Protein AF-A0A1Q7FEX6-F1 (afdb_monomer)

Secondary structure (DSSP, 8-state):
-HHHHHHHHHHHHHHHHHHSTTS-S---HHHHHHHHGGGGG-TT--EEEEET-TTTTTHHHHHHH-TTSEEEEE-S-HHHHHHHHHHHHHTT--SEEEE-TTS----

Sequence (107 aa):
MGISMTNSKLEEFAQLIRAWPGLMARTDRALIDDGLVLLDHLGSARSLVDVGSGAGLPGIPIKIERPDLDVTLIEADQSKAAFLVHACAALQLQHVCRCWWSCACPW

Foldseek 3Di:
DLVVVLVVLLVVLLVLLVPQPPQDPDSDSVQQVVQCVCLVVCPPAQEEEDAQCRLPPPPVNNCSVCVNHQYEYEHADPSSLVNVVVSCVVSVRPNYHRDYPPDPRPD

Solvent-accessible surface area (backbone atoms only — not comparable to full-atom values): 6339 Å² total; per-residue (Å²): 123,66,70,67,56,44,55,50,51,56,51,51,49,51,50,53,56,65,70,42,86,87,63,67,97,71,83,54,66,64,62,54,57,62,34,50,65,52,61,85,72,49,78,88,61,52,65,47,79,29,79,64,16,49,86,31,58,44,50,48,60,43,38,63,78,38,66,80,36,40,35,34,42,28,28,84,53,66,71,34,41,52,48,45,54,51,51,36,60,76,69,64,58,66,62,62,48,72,41,35,93,85,51,83,70,84,125

pLDDT: mean 86.19, std 13.26, range [41.38, 95.94]

Structure (mmCIF, N/CA/C/O backbone):
data_AF-A0A1Q7FEX6-F1
#
_entry.id   AF-A0A1Q7FEX6-F1
#
loop_
_atom_site.group_PDB
_atom_site.id
_atom_site.type_symbol
_atom_site.label_atom_id
_atom_site.label_alt_id
_atom_site.label_comp_id
_atom_site.label_asym_id
_atom_site.label_entity_id
_atom_site.label_seq_id
_atom_site.pdbx_PDB_ins_code
_atom_site.Cartn_x
_atom_site.Cartn_y
_atom_site.Cartn_z
_atom_site.occupancy
_atom_site.B_iso_or_equiv
_atom_site.auth_seq_id
_atom_site.auth_comp_id
_atom_site.auth_asym_id
_atom_site.auth_atom_id
_atom_site.pdbx_PDB_model_num
ATOM 1 N N . MET A 1 1 ? -18.186 12.915 1.103 1.00 48.94 1 MET A N 1
ATOM 2 C CA . MET A 1 1 ? -16.930 13.637 0.793 1.00 48.94 1 MET A CA 1
ATOM 3 C C . MET A 1 1 ? -15.691 12.725 0.767 1.00 48.94 1 MET A C 1
ATOM 5 O O . MET A 1 1 ? -14.754 13.069 0.067 1.00 48.94 1 MET 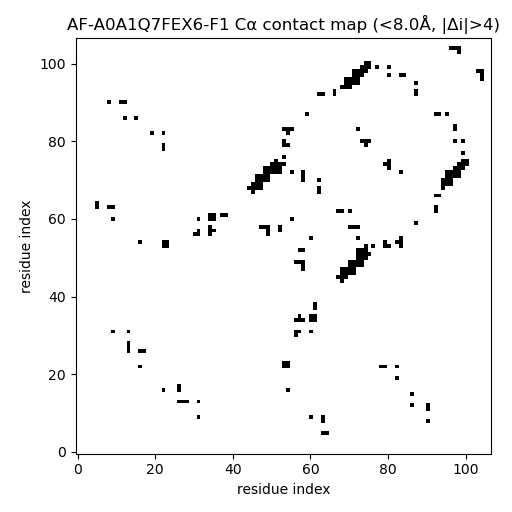A O 1
ATOM 9 N N . GLY A 1 2 ? -15.684 11.556 1.437 1.00 56.66 2 GLY A N 1
ATOM 10 C CA . GLY A 1 2 ? -14.521 10.644 1.478 1.00 56.66 2 GLY A CA 1
ATOM 11 C C . GLY A 1 2 ? -14.139 9.966 0.152 1.00 56.66 2 GLY A C 1
ATOM 12 O O . GLY A 1 2 ? -12.961 9.919 -0.172 1.00 56.66 2 GLY A O 1
ATOM 13 N N . ILE A 1 3 ? -15.114 9.557 -0.671 1.00 62.19 3 ILE A N 1
ATOM 14 C CA . ILE A 1 3 ? -14.871 8.841 -1.946 1.00 62.19 3 ILE A CA 1
ATOM 15 C C . ILE A 1 3 ? -13.989 9.656 -2.914 1.00 62.19 3 ILE A C 1
ATOM 17 O O . ILE A 1 3 ? -13.151 9.104 -3.623 1.00 62.19 3 ILE A O 1
ATOM 21 N N . SER A 1 4 ? -14.137 10.985 -2.922 1.00 67.69 4 SER A N 1
ATOM 22 C CA . SER A 1 4 ? -13.332 11.868 -3.777 1.00 67.69 4 SER A CA 1
ATOM 23 C C . SER A 1 4 ? -11.865 11.933 -3.341 1.00 67.69 4 SER A C 1
ATOM 25 O O . SER A 1 4 ? -10.989 12.095 -4.184 1.00 67.69 4 SER A O 1
ATOM 27 N N . MET A 1 5 ? -11.593 11.818 -2.038 1.00 64.62 5 MET A N 1
ATOM 28 C CA . MET A 1 5 ? -10.235 11.871 -1.487 1.00 64.62 5 MET A CA 1
ATOM 29 C C . MET A 1 5 ? -9.499 10.550 -1.717 1.00 64.62 5 MET A C 1
ATOM 31 O O . MET A 1 5 ? -8.320 10.557 -2.066 1.00 64.62 5 MET A O 1
ATOM 35 N N . THR A 1 6 ? -10.201 9.423 -1.593 1.00 74.31 6 THR A N 1
ATOM 36 C CA . THR A 1 6 ? -9.622 8.097 -1.826 1.00 74.31 6 THR A CA 1
ATOM 37 C C . THR A 1 6 ? -9.247 7.878 -3.290 1.00 74.31 6 THR A C 1
ATOM 39 O O . THR A 1 6 ? -8.122 7.477 -3.586 1.00 74.31 6 THR A O 1
ATOM 42 N N . ASN A 1 7 ? -10.124 8.281 -4.217 1.00 77.19 7 ASN A N 1
ATOM 43 C CA . ASN A 1 7 ? -9.821 8.253 -5.650 1.00 77.19 7 ASN A CA 1
ATOM 44 C C . ASN A 1 7 ? -8.569 9.074 -6.002 1.00 77.19 7 ASN A C 1
ATOM 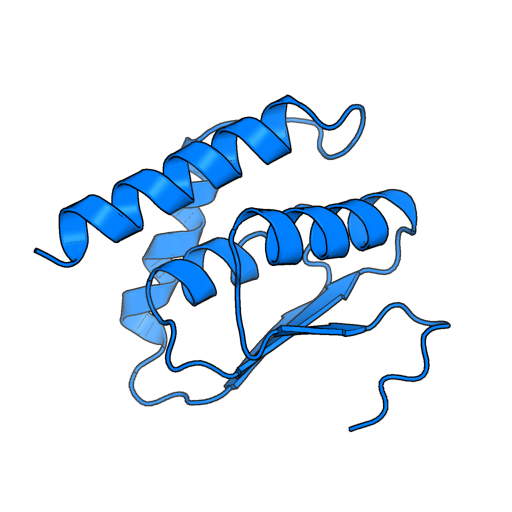46 O O . ASN A 1 7 ? -7.758 8.638 -6.817 1.00 77.19 7 ASN A O 1
ATOM 50 N N . SER A 1 8 ? -8.370 10.221 -5.341 1.00 87.62 8 SER A N 1
ATOM 51 C CA . SER A 1 8 ? -7.178 11.051 -5.542 1.00 87.62 8 SER A CA 1
ATOM 52 C C . SER A 1 8 ? -5.893 10.345 -5.105 1.00 87.62 8 SER A C 1
ATOM 54 O O . SER A 1 8 ? -4.900 10.406 -5.823 1.00 87.62 8 SER A O 1
ATOM 56 N N . LYS A 1 9 ? -5.903 9.643 -3.963 1.00 92.19 9 LYS A N 1
ATOM 57 C CA . LYS A 1 9 ? -4.728 8.901 -3.475 1.00 92.19 9 LYS A CA 1
ATOM 58 C C . LYS A 1 9 ? -4.398 7.690 -4.339 1.00 92.19 9 LYS A C 1
ATOM 60 O O . LYS A 1 9 ? -3.226 7.397 -4.543 1.00 92.19 9 LYS A O 1
ATOM 65 N N . LEU A 1 10 ? -5.406 6.990 -4.858 1.00 93.31 10 LEU A N 1
ATOM 66 C CA . LEU A 1 10 ? -5.168 5.876 -5.777 1.00 93.31 10 LEU A CA 1
ATOM 67 C C . LEU A 1 10 ? -4.539 6.359 -7.090 1.00 93.31 10 LEU A C 1
ATOM 69 O O . LEU A 1 10 ? -3.672 5.682 -7.637 1.00 93.31 10 LEU A O 1
ATOM 73 N N . GLU A 1 11 ? -4.949 7.524 -7.601 1.00 93.00 11 GLU A N 1
ATOM 74 C CA . GLU A 1 11 ? -4.326 8.090 -8.802 1.00 93.00 11 GLU A CA 1
ATOM 75 C C . GLU A 1 11 ? -2.896 8.565 -8.543 1.00 93.00 11 GLU A C 1
ATOM 77 O O . GLU A 1 11 ? -2.002 8.279 -9.337 1.00 93.00 11 GLU A O 1
ATOM 82 N N . GLU A 1 12 ? -2.648 9.215 -7.407 1.00 94.19 12 GLU A N 1
ATOM 83 C CA . GLU A 1 12 ? -1.292 9.558 -6.980 1.00 94.19 12 GLU A CA 1
ATOM 84 C C . GLU A 1 12 ? -0.418 8.301 -6.844 1.00 94.19 12 GLU A C 1
ATOM 86 O O . GLU A 1 12 ? 0.694 8.253 -7.365 1.00 94.19 12 GLU A O 1
ATOM 91 N N . PHE A 1 13 ? -0.941 7.229 -6.249 1.00 95.12 13 PHE A N 1
ATOM 92 C CA . PHE A 1 13 ? -0.242 5.951 -6.164 1.00 95.12 13 PHE A CA 1
ATOM 93 C C . PHE A 1 13 ? 0.086 5.371 -7.548 1.00 95.12 13 PHE A C 1
ATOM 95 O O . PHE A 1 13 ? 1.217 4.944 -7.792 1.00 95.12 13 PHE A O 1
ATOM 102 N N . ALA A 1 14 ? -0.864 5.420 -8.485 1.00 93.50 14 ALA A N 1
ATOM 103 C CA . ALA A 1 14 ? -0.635 4.998 -9.863 1.00 93.50 14 ALA A CA 1
ATOM 104 C C . ALA A 1 14 ? 0.472 5.829 -10.542 1.00 93.50 14 ALA A C 1
ATOM 106 O O . ALA A 1 14 ? 1.288 5.286 -11.289 1.00 93.50 14 ALA A O 1
ATOM 107 N N . GLN A 1 15 ? 0.542 7.135 -10.264 1.00 93.25 15 GLN A N 1
ATOM 108 C CA . GLN A 1 15 ? 1.619 8.002 -10.749 1.00 93.25 15 GLN A CA 1
ATOM 109 C C . GLN A 1 15 ? 2.978 7.616 -10.158 1.00 93.25 15 GLN A C 1
ATOM 111 O O . GLN A 1 15 ? 3.951 7.530 -10.907 1.00 93.25 15 GLN A O 1
ATOM 116 N N . LEU A 1 16 ? 3.046 7.319 -8.858 1.00 94.56 16 LEU A N 1
ATOM 117 C CA . LEU A 1 16 ? 4.279 6.878 -8.198 1.00 94.56 16 LEU A CA 1
ATOM 118 C C . LEU A 1 16 ? 4.809 5.571 -8.801 1.00 94.56 16 LEU A C 1
ATOM 120 O O . LEU A 1 16 ? 6.003 5.468 -9.079 1.00 94.56 16 LEU A O 1
ATOM 124 N N . ILE A 1 17 ? 3.929 4.598 -9.068 1.00 93.62 17 ILE A N 1
ATOM 125 C CA . ILE A 1 17 ? 4.301 3.340 -9.735 1.00 93.62 17 ILE A CA 1
ATOM 126 C C . ILE A 1 17 ? 4.892 3.612 -11.125 1.00 93.62 17 ILE A C 1
ATOM 128 O O . ILE A 1 17 ? 5.930 3.052 -11.474 1.00 93.62 17 ILE A O 1
ATOM 132 N N . ARG A 1 18 ? 4.258 4.485 -11.922 1.00 91.56 18 ARG A N 1
ATOM 133 C CA . ARG A 1 18 ? 4.737 4.841 -13.271 1.00 91.56 18 ARG A CA 1
ATOM 134 C C . ARG A 1 18 ? 6.079 5.572 -13.251 1.00 91.56 18 ARG A C 1
ATOM 136 O O . ARG A 1 18 ? 6.859 5.424 -14.188 1.00 91.56 18 ARG A O 1
ATOM 143 N N . ALA A 1 19 ? 6.338 6.359 -12.211 1.00 92.06 19 ALA A N 1
ATOM 144 C CA . ALA A 1 19 ? 7.557 7.147 -12.078 1.00 92.06 19 ALA A CA 1
ATOM 145 C C . ALA A 1 19 ? 8.772 6.333 -11.595 1.00 92.06 19 ALA A C 1
ATOM 147 O O . ALA A 1 19 ? 9.897 6.821 -11.711 1.00 92.06 19 ALA A O 1
ATOM 148 N N . TRP A 1 20 ? 8.582 5.114 -11.072 1.00 91.69 20 TRP A N 1
ATOM 149 C CA . TRP A 1 20 ? 9.675 4.303 -10.527 1.00 91.69 20 TRP A CA 1
ATOM 150 C C . TRP A 1 20 ? 10.232 3.304 -11.558 1.00 91.69 20 TRP A C 1
ATOM 152 O O . TRP A 1 20 ? 9.573 2.313 -11.894 1.00 91.69 20 TRP A O 1
ATOM 162 N N . PRO A 1 21 ? 11.459 3.505 -12.069 1.00 86.81 21 PRO A N 1
ATOM 163 C CA . PRO A 1 21 ? 12.027 2.631 -13.087 1.00 86.81 21 PRO A CA 1
ATOM 164 C C . PRO A 1 21 ? 12.317 1.229 -12.531 1.00 86.81 21 PRO A C 1
ATOM 166 O O . PRO A 1 21 ? 12.857 1.071 -11.439 1.00 86.81 21 PRO A O 1
ATOM 169 N N . GLY A 1 22 ? 11.982 0.195 -13.308 1.00 85.88 22 GLY A N 1
ATOM 170 C CA . GLY A 1 22 ? 12.304 -1.200 -12.977 1.00 85.88 22 GLY A CA 1
ATOM 171 C C . GLY A 1 22 ? 11.470 -1.819 -11.848 1.00 85.88 22 GLY A C 1
ATOM 172 O O . GLY A 1 22 ? 11.803 -2.909 -11.391 1.00 85.88 22 GLY A O 1
ATOM 173 N N . LEU A 1 23 ? 10.391 -1.162 -11.405 1.00 86.31 23 LEU A N 1
ATOM 174 C CA . LEU A 1 23 ? 9.567 -1.637 -10.290 1.00 86.31 23 LEU A CA 1
ATOM 175 C C . LEU A 1 23 ? 8.800 -2.929 -10.624 1.00 86.31 23 LEU A C 1
ATOM 177 O O . LEU A 1 23 ? 8.784 -3.886 -9.848 1.00 86.31 23 LEU A O 1
ATOM 181 N N . MET A 1 24 ? 8.169 -2.958 -11.798 1.00 83.31 24 MET A N 1
ATOM 182 C CA . MET A 1 24 ? 7.413 -4.095 -12.321 1.00 83.31 24 MET A CA 1
ATOM 183 C C . MET A 1 24 ? 7.347 -4.041 -13.852 1.00 83.31 24 MET A C 1
ATOM 185 O O . MET A 1 24 ? 7.531 -2.985 -14.452 1.00 83.31 24 MET A O 1
ATOM 189 N N . ALA A 1 25 ? 7.051 -5.176 -14.488 1.00 78.81 25 ALA A N 1
ATOM 190 C CA . ALA A 1 25 ? 6.981 -5.271 -15.948 1.00 78.81 25 ALA A CA 1
ATOM 191 C C . ALA A 1 25 ? 5.754 -4.570 -16.565 1.00 78.81 25 ALA A C 1
ATOM 193 O O . ALA A 1 25 ? 5.790 -4.208 -17.739 1.00 78.81 25 ALA A O 1
ATOM 194 N N . ARG A 1 26 ? 4.661 -4.404 -15.809 1.00 74.38 26 ARG A N 1
ATOM 195 C CA . ARG A 1 26 ? 3.410 -3.793 -16.285 1.00 74.38 26 ARG A CA 1
ATOM 196 C C . ARG A 1 26 ? 2.867 -2.813 -15.261 1.00 74.38 26 ARG A C 1
ATOM 198 O O . ARG A 1 26 ? 2.395 -3.252 -14.231 1.00 74.38 26 ARG A O 1
ATOM 205 N N . THR A 1 27 ? 2.874 -1.523 -15.559 1.00 71.88 27 THR A N 1
ATOM 206 C CA . THR A 1 27 ? 2.405 -0.453 -14.664 1.00 71.88 27 THR A CA 1
ATOM 207 C C . THR A 1 27 ? 0.998 0.022 -15.041 1.00 71.88 27 THR A C 1
ATOM 209 O O . THR A 1 27 ? 0.783 1.191 -15.362 1.00 71.88 27 THR A O 1
ATOM 212 N N . ASP A 1 28 ? 0.036 -0.904 -15.046 1.00 80.06 28 ASP A N 1
ATOM 213 C CA . ASP A 1 28 ? -1.357 -0.618 -15.416 1.00 80.06 28 ASP A CA 1
ATOM 214 C C . ASP A 1 28 ? -2.206 -0.266 -14.185 1.00 80.06 28 ASP A C 1
ATOM 216 O O . ASP A 1 28 ? -2.086 -0.899 -13.134 1.00 80.06 28 ASP A O 1
ATOM 220 N N . ARG A 1 29 ? -3.101 0.718 -14.331 1.00 84.19 29 ARG A N 1
ATOM 221 C CA . ARG A 1 29 ? -4.108 1.057 -13.320 1.00 84.19 29 ARG A CA 1
ATOM 222 C C . ARG A 1 29 ? -5.033 -0.127 -13.031 1.00 84.19 29 ARG A C 1
ATOM 224 O O . ARG A 1 29 ? -5.428 -0.295 -11.883 1.00 84.19 29 ARG A O 1
ATOM 231 N N . ALA A 1 30 ? -5.290 -0.979 -14.021 1.00 87.00 30 ALA A N 1
ATOM 232 C CA . ALA A 1 30 ? -6.107 -2.175 -13.848 1.00 87.00 30 ALA A CA 1
ATOM 233 C C . ALA A 1 30 ? -5.605 -3.083 -12.707 1.00 87.00 30 ALA A C 1
ATOM 235 O O . ALA A 1 30 ? -6.411 -3.644 -11.978 1.00 87.00 30 ALA A O 1
ATOM 236 N N . LEU A 1 31 ? -4.287 -3.156 -12.471 1.00 88.00 31 LEU A N 1
ATOM 237 C CA . LEU A 1 31 ? -3.726 -3.960 -11.376 1.00 88.00 31 LEU A CA 1
ATOM 238 C C . LEU A 1 31 ? -4.040 -3.392 -9.985 1.00 88.00 31 LEU A C 1
ATOM 240 O O . LEU A 1 31 ? -4.107 -4.140 -9.011 1.00 88.00 31 LEU A O 1
ATOM 244 N N . ILE A 1 32 ? -4.208 -2.070 -9.877 1.00 91.81 32 ILE A N 1
ATOM 245 C CA . ILE A 1 32 ? -4.669 -1.434 -8.638 1.00 91.81 32 ILE A CA 1
ATOM 246 C C . ILE A 1 32 ? -6.121 -1.837 -8.394 1.00 91.81 32 ILE A C 1
ATOM 248 O O . ILE A 1 32 ? -6.449 -2.273 -7.293 1.00 91.81 32 ILE A O 1
ATOM 252 N N . ASP A 1 33 ? -6.958 -1.724 -9.424 1.00 91.31 33 ASP A N 1
ATOM 253 C CA . ASP A 1 33 ? -8.390 -2.000 -9.328 1.00 91.31 33 ASP A CA 1
ATOM 254 C C . ASP A 1 33 ? -8.656 -3.494 -9.032 1.00 91.31 33 ASP A C 1
ATOM 256 O O . ASP A 1 33 ? -9.496 -3.807 -8.188 1.00 91.31 33 ASP A O 1
ATOM 260 N N . ASP A 1 34 ? -7.868 -4.409 -9.610 1.00 90.75 34 ASP A N 1
ATOM 261 C CA . ASP A 1 34 ? -7.907 -5.849 -9.302 1.00 90.75 34 ASP A CA 1
ATOM 262 C C . ASP A 1 34 ? -7.662 -6.128 -7.808 1.00 90.75 34 ASP A C 1
ATOM 264 O O . ASP A 1 34 ? -8.320 -6.975 -7.202 1.00 90.75 34 ASP A O 1
ATOM 268 N N . GLY A 1 35 ? -6.741 -5.389 -7.180 1.00 89.38 35 GLY A N 1
ATOM 269 C CA . GLY A 1 35 ? -6.456 -5.516 -5.750 1.00 89.38 35 GLY A CA 1
ATOM 270 C C . GLY A 1 35 ? -7.613 -5.064 -4.854 1.00 89.38 35 GLY A C 1
ATOM 271 O O . GLY A 1 35 ? -7.779 -5.591 -3.752 1.00 89.38 35 GLY A O 1
ATOM 272 N N . LEU A 1 36 ? -8.441 -4.124 -5.322 1.00 93.69 36 LEU A N 1
ATOM 273 C CA . LEU A 1 36 ? -9.573 -3.595 -4.555 1.00 93.69 36 LEU A CA 1
ATOM 274 C C . LEU A 1 36 ? -10.725 -4.595 -4.422 1.00 93.69 36 LEU A C 1
ATOM 276 O O . LEU A 1 36 ? -11.484 -4.507 -3.459 1.00 93.69 36 LEU A O 1
ATOM 280 N N . VAL A 1 37 ? -10.812 -5.600 -5.300 1.00 94.00 37 VAL A N 1
ATOM 281 C CA . VAL A 1 37 ? -11.791 -6.702 -5.187 1.00 94.00 37 VAL A CA 1
ATOM 282 C C . VAL A 1 37 ? -11.657 -7.444 -3.846 1.00 94.00 37 VAL A C 1
ATOM 284 O O . VAL A 1 37 ? -12.619 -8.016 -3.328 1.00 94.00 37 VAL A O 1
ATOM 287 N N . LEU A 1 38 ? -10.475 -7.410 -3.225 1.00 93.88 38 LEU A N 1
ATOM 288 C CA . LEU A 1 38 ? -10.251 -8.031 -1.921 1.00 93.88 38 LEU A CA 1
ATOM 289 C C . LEU A 1 38 ? -10.989 -7.325 -0.779 1.00 93.88 38 LEU A C 1
ATOM 291 O O . LEU A 1 38 ? -11.246 -7.976 0.230 1.00 93.88 38 LEU A O 1
ATOM 295 N N . LEU A 1 39 ? -11.372 -6.051 -0.919 1.00 94.69 39 LEU A N 1
ATOM 296 C CA . LEU A 1 39 ? -12.035 -5.283 0.144 1.00 94.69 39 LEU A CA 1
ATOM 297 C C . LEU A 1 39 ? -13.315 -5.953 0.650 1.00 94.69 39 LEU A C 1
ATOM 299 O O . LEU A 1 39 ? -13.537 -6.007 1.862 1.00 94.69 39 LEU A O 1
ATOM 303 N N . ASP A 1 40 ? -14.092 -6.539 -0.262 1.00 94.38 40 ASP A N 1
ATOM 304 C CA . ASP A 1 40 ? -15.347 -7.236 0.047 1.00 94.38 40 ASP A CA 1
ATOM 305 C C . ASP A 1 40 ? -15.136 -8.498 0.903 1.00 94.38 40 ASP A C 1
ATOM 307 O O . ASP A 1 40 ? -16.070 -9.014 1.516 1.00 94.38 40 ASP A O 1
ATOM 311 N N . HIS A 1 41 ? -13.894 -8.977 0.994 1.00 95.00 41 HIS A N 1
ATOM 312 C CA . HIS A 1 41 ? -13.518 -10.207 1.686 1.00 95.00 41 HIS A CA 1
ATOM 313 C C . HIS A 1 41 ? -12.833 -9.955 3.039 1.00 95.00 41 HIS A C 1
ATOM 315 O O . HIS A 1 41 ? -12.606 -10.899 3.794 1.00 95.00 41 HIS A O 1
ATOM 321 N N . LEU A 1 42 ? -12.508 -8.700 3.379 1.00 92.94 42 LEU A N 1
ATOM 322 C CA . LEU A 1 42 ? -11.754 -8.374 4.600 1.00 92.94 42 LEU A CA 1
ATOM 323 C C . LEU A 1 42 ? -12.620 -8.340 5.866 1.00 92.94 42 LEU A C 1
ATOM 325 O O . LEU A 1 42 ? -12.088 -8.428 6.973 1.00 92.94 42 LEU A O 1
ATOM 329 N N . GLY A 1 43 ? -13.943 -8.203 5.733 1.00 93.94 43 GLY A N 1
ATOM 330 C CA . GLY A 1 43 ? -14.871 -8.155 6.866 1.00 93.94 43 GLY A CA 1
ATOM 331 C C . GLY A 1 43 ? -14.413 -7.191 7.972 1.00 93.94 43 GLY A C 1
ATOM 332 O O . GLY A 1 43 ? -14.056 -6.038 7.712 1.00 93.94 43 GLY A O 1
ATOM 333 N N . SER A 1 44 ? -14.389 -7.686 9.214 1.00 94.94 44 SER A N 1
ATOM 334 C CA . SER A 1 44 ? -13.948 -6.947 10.405 1.00 94.94 44 SER A CA 1
ATOM 335 C C . SER A 1 44 ? -12.454 -7.103 10.722 1.00 94.94 44 SER A C 1
ATOM 337 O O . SER A 1 44 ? -12.058 -6.921 11.878 1.00 94.94 44 SER A O 1
ATOM 339 N N . ALA A 1 45 ? -11.627 -7.502 9.750 1.00 95.81 45 ALA A N 1
ATOM 340 C CA . ALA A 1 45 ? -10.184 -7.569 9.944 1.00 95.81 45 ALA A CA 1
ATOM 341 C C . ALA A 1 45 ? -9.644 -6.213 10.421 1.00 95.81 45 ALA A C 1
ATOM 343 O O . ALA A 1 45 ? -10.135 -5.158 10.014 1.00 95.81 45 ALA A O 1
ATOM 344 N N . ARG A 1 46 ? -8.640 -6.267 11.302 1.00 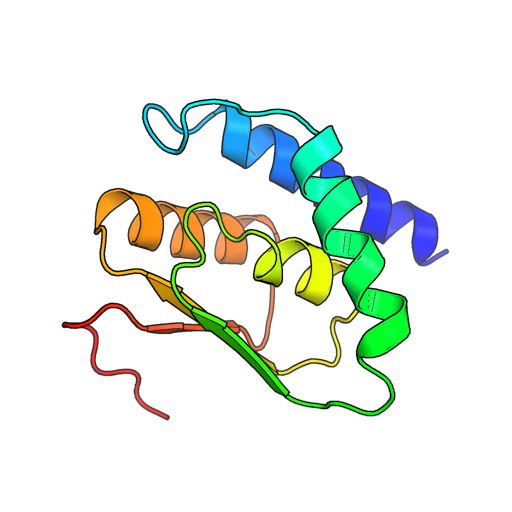95.50 46 ARG A N 1
ATOM 345 C CA . ARG A 1 46 ? -7.915 -5.088 11.806 1.00 95.50 46 ARG A CA 1
ATOM 346 C C . ARG A 1 46 ? -6.463 -5.043 11.358 1.00 95.50 46 ARG A C 1
ATOM 348 O O . ARG A 1 46 ? -5.872 -3.976 11.364 1.00 95.50 46 ARG A O 1
ATOM 355 N N . SER A 1 47 ? -5.906 -6.179 10.953 1.00 94.88 47 SER A N 1
ATOM 356 C CA . SER A 1 47 ? -4.547 -6.271 10.444 1.00 94.88 47 SER A CA 1
ATOM 357 C C . SER A 1 47 ? -4.512 -7.013 9.114 1.00 94.88 47 SER A C 1
ATOM 359 O O . SER A 1 47 ? -5.317 -7.913 8.866 1.00 94.88 47 SER A O 1
ATOM 361 N N . LEU A 1 48 ? -3.571 -6.620 8.262 1.00 95.00 48 LEU A N 1
ATOM 362 C CA . LEU A 1 48 ? -3.301 -7.235 6.968 1.00 95.00 48 LEU A CA 1
ATOM 363 C C . LEU A 1 48 ? -1.791 -7.394 6.814 1.00 95.00 48 LEU A C 1
ATOM 365 O O . LEU A 1 48 ? -1.034 -6.464 7.088 1.00 95.00 48 LEU A O 1
ATOM 369 N N . VAL A 1 49 ? -1.355 -8.554 6.336 1.00 95.12 49 VAL A N 1
ATOM 370 C CA . VAL A 1 49 ? 0.034 -8.776 5.930 1.00 95.12 49 VAL A CA 1
ATOM 371 C C . VAL A 1 49 ? 0.044 -9.070 4.438 1.00 95.12 49 VAL A C 1
ATOM 373 O O . VAL A 1 49 ? -0.613 -10.007 3.992 1.00 95.12 49 VAL A O 1
ATOM 376 N N . ASP A 1 50 ? 0.784 -8.266 3.687 1.00 94.38 50 ASP A N 1
ATOM 377 C CA . ASP A 1 50 ? 1.019 -8.435 2.258 1.00 94.38 50 ASP A CA 1
ATOM 378 C C . ASP A 1 50 ? 2.450 -8.954 2.062 1.00 94.38 50 ASP A C 1
ATOM 380 O O . ASP A 1 50 ? 3.418 -8.272 2.406 1.00 94.38 50 ASP A O 1
ATOM 384 N N . VAL A 1 51 ? 2.592 -10.188 1.576 1.00 93.06 51 VAL A N 1
ATOM 385 C CA . VAL A 1 51 ? 3.883 -10.881 1.456 1.00 93.06 51 VAL A CA 1
ATOM 386 C C . VAL A 1 51 ? 4.316 -10.921 -0.000 1.00 93.06 51 VAL A C 1
ATOM 388 O O . VAL A 1 51 ? 3.623 -11.490 -0.838 1.00 93.06 51 VAL A O 1
ATOM 391 N N . GLY A 1 52 ? 5.495 -10.370 -0.288 1.00 89.12 52 GLY A N 1
ATOM 392 C CA . GLY A 1 52 ? 5.931 -10.130 -1.661 1.00 89.12 52 GLY A CA 1
ATOM 393 C C . GLY A 1 52 ? 5.193 -8.942 -2.267 1.00 89.12 52 GLY A C 1
ATOM 394 O O . GLY A 1 52 ? 4.776 -9.010 -3.422 1.00 89.12 52 GLY A O 1
ATOM 395 N N . SER A 1 53 ? 5.013 -7.873 -1.481 1.00 87.00 53 SER A N 1
ATOM 396 C CA . SER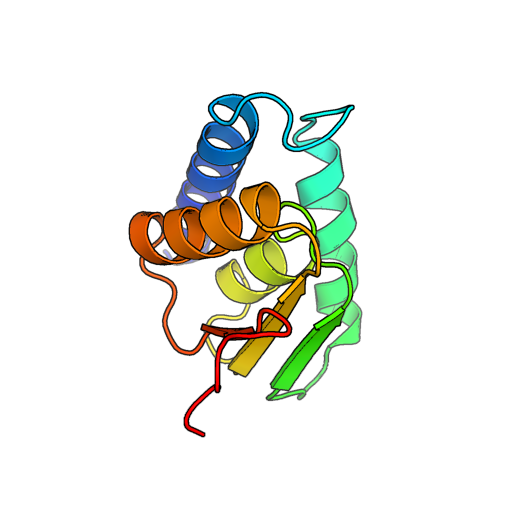 A 1 53 ? 4.166 -6.733 -1.853 1.00 87.00 53 SER A CA 1
ATOM 397 C C . SER A 1 53 ? 4.608 -6.061 -3.154 1.00 87.00 53 SER A C 1
ATOM 399 O O . SER A 1 53 ? 3.834 -5.331 -3.769 1.00 87.00 53 SER A O 1
ATOM 401 N N . GLY A 1 54 ? 5.861 -6.246 -3.582 1.00 90.81 54 GLY A N 1
ATOM 402 C CA . GLY A 1 54 ? 6.398 -5.700 -4.816 1.00 90.81 54 GLY A CA 1
ATOM 403 C C . GLY A 1 54 ? 6.268 -4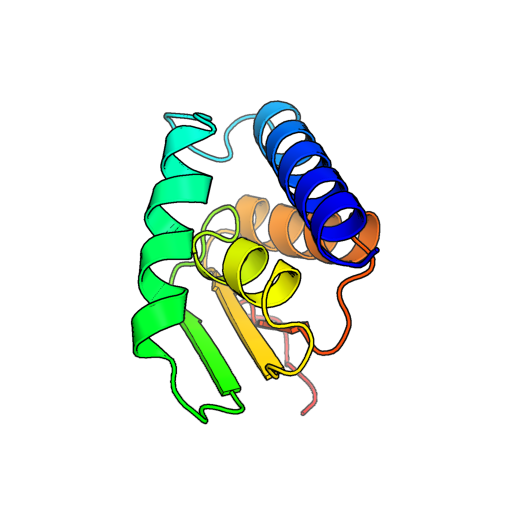.183 -4.856 1.00 90.81 54 GLY A C 1
ATOM 404 O O . GLY A 1 54 ? 6.916 -3.463 -4.104 1.00 90.81 54 GLY A O 1
ATOM 405 N N . ALA A 1 55 ? 5.388 -3.691 -5.721 1.00 92.25 55 ALA A N 1
ATOM 406 C CA . ALA A 1 55 ? 5.036 -2.275 -5.799 1.00 92.25 55 ALA A CA 1
ATOM 407 C C . ALA A 1 55 ? 3.928 -1.850 -4.824 1.00 92.25 55 ALA A C 1
ATOM 409 O O . ALA A 1 55 ? 3.249 -0.858 -5.054 1.00 92.25 55 ALA A O 1
ATOM 410 N N . GLY A 1 56 ? 3.684 -2.619 -3.773 1.00 92.88 56 GLY A N 1
ATOM 411 C CA . GLY A 1 56 ? 2.654 -2.360 -2.774 1.00 92.88 56 GLY A CA 1
ATOM 412 C C . GLY A 1 56 ? 1.271 -2.844 -3.183 1.00 92.88 56 GLY A C 1
ATOM 413 O O . GLY A 1 56 ? 0.287 -2.332 -2.661 1.00 92.88 56 GLY A O 1
ATOM 414 N N . LEU A 1 57 ? 1.175 -3.788 -4.119 1.00 93.38 57 LEU A N 1
ATOM 415 C CA . LEU A 1 57 ? -0.095 -4.395 -4.508 1.00 93.38 57 LEU A CA 1
ATOM 416 C C . LEU A 1 57 ? -0.248 -5.759 -3.821 1.00 93.38 57 LEU A C 1
ATOM 418 O O . LEU A 1 57 ? 0.685 -6.555 -3.911 1.00 93.38 57 LEU A O 1
ATOM 422 N N . PRO A 1 58 ? -1.422 -6.074 -3.242 1.00 94.88 58 PRO A N 1
ATOM 423 C CA . PRO A 1 58 ? -2.613 -5.226 -3.096 1.00 94.88 58 PRO A CA 1
ATOM 424 C C . PRO A 1 58 ? -2.605 -4.344 -1.827 1.00 94.88 58 PRO A C 1
ATOM 426 O O . PRO A 1 58 ? -3.557 -3.594 -1.600 1.00 94.88 58 PRO A O 1
ATOM 429 N N . GLY A 1 59 ? -1.573 -4.423 -0.978 1.00 95.69 59 GLY A N 1
ATOM 430 C CA . GLY A 1 59 ? -1.596 -3.860 0.376 1.00 95.69 59 GLY A CA 1
ATOM 431 C C . GLY A 1 59 ? -1.778 -2.339 0.475 1.00 95.69 59 GLY A C 1
ATOM 432 O O . GLY A 1 59 ? -2.527 -1.873 1.335 1.00 95.69 59 GLY A O 1
ATOM 433 N N . ILE A 1 60 ? -1.144 -1.547 -0.396 1.00 95.50 60 ILE A N 1
ATOM 434 C CA . ILE A 1 60 ? -1.277 -0.079 -0.412 1.00 95.50 60 ILE A CA 1
ATOM 435 C C . ILE A 1 60 ? -2.681 0.363 -0.863 1.00 95.50 60 ILE A C 1
ATOM 437 O O . ILE A 1 60 ? -3.289 1.145 -0.129 1.00 95.50 60 ILE A O 1
ATOM 441 N N . PRO A 1 61 ? -3.243 -0.122 -1.992 1.00 95.88 61 PRO A N 1
ATOM 442 C CA . PRO A 1 61 ? -4.630 0.174 -2.362 1.00 95.88 61 PRO A CA 1
ATOM 443 C C . PRO A 1 61 ? -5.628 -0.155 -1.253 1.00 95.88 61 PRO A C 1
ATOM 445 O O . PRO A 1 61 ? -6.469 0.675 -0.910 1.00 95.88 61 PRO A O 1
ATOM 448 N N . ILE A 1 62 ? -5.480 -1.326 -0.624 1.00 95.81 62 ILE A N 1
ATOM 449 C CA . ILE A 1 62 ? -6.339 -1.721 0.492 1.00 95.81 62 ILE A CA 1
ATOM 450 C C . ILE A 1 62 ? -6.188 -0.745 1.660 1.00 95.81 62 ILE A C 1
ATOM 452 O O . ILE A 1 62 ? -7.193 -0.313 2.215 1.00 95.81 62 ILE A O 1
ATOM 456 N N . LYS A 1 63 ? -4.965 -0.339 2.019 1.00 95.94 63 LYS A N 1
ATOM 457 C CA . LYS A 1 63 ? -4.743 0.637 3.095 1.00 95.94 63 LYS A CA 1
ATOM 458 C C . LYS A 1 63 ? -5.369 2.004 2.805 1.00 95.94 63 LYS A C 1
ATOM 460 O O . LYS A 1 63 ? -5.815 2.682 3.729 1.00 95.94 63 LYS A O 1
ATOM 465 N N . ILE A 1 64 ? -5.362 2.430 1.544 1.00 95.38 64 ILE A N 1
ATOM 466 C CA . ILE A 1 64 ? -5.959 3.698 1.115 1.00 95.38 64 ILE A CA 1
ATOM 467 C C . ILE A 1 64 ? -7.482 3.674 1.333 1.00 95.38 64 ILE A C 1
ATOM 469 O O . ILE A 1 64 ? -8.027 4.638 1.870 1.00 95.38 64 ILE A O 1
ATOM 473 N N . GLU A 1 65 ? -8.146 2.573 0.976 1.00 95.12 65 GLU A N 1
ATOM 474 C CA . GLU A 1 65 ? -9.602 2.398 1.122 1.00 95.12 65 GLU A CA 1
ATOM 475 C C . GLU A 1 65 ? -10.032 2.010 2.550 1.00 95.12 65 GLU A C 1
ATOM 477 O O . GLU A 1 65 ? -11.109 2.389 3.013 1.00 95.12 65 GLU A O 1
ATOM 482 N N . ARG A 1 66 ? -9.173 1.301 3.289 1.00 94.12 66 ARG A N 1
ATOM 483 C CA . ARG A 1 66 ? -9.361 0.889 4.688 1.00 94.12 66 ARG A CA 1
ATOM 484 C C . ARG A 1 66 ? -8.261 1.482 5.574 1.00 94.12 66 ARG A C 1
ATOM 486 O O . ARG A 1 66 ? -7.358 0.768 6.023 1.00 94.12 66 ARG A O 1
ATOM 493 N N . PRO A 1 67 ? -8.317 2.799 5.854 1.00 93.25 67 PRO A N 1
ATOM 494 C CA . PRO A 1 67 ? -7.306 3.476 6.664 1.00 93.25 67 PRO A CA 1
ATOM 495 C C . PRO A 1 67 ? -7.251 2.960 8.108 1.00 93.25 67 PRO A C 1
ATOM 497 O O . PRO A 1 67 ? -6.251 3.189 8.787 1.00 93.25 67 PRO A O 1
ATOM 500 N N . ASP A 1 68 ? -8.282 2.247 8.561 1.00 93.75 68 ASP A N 1
ATOM 501 C CA . ASP A 1 68 ? -8.379 1.594 9.864 1.00 93.75 68 ASP A CA 1
ATOM 502 C C . ASP A 1 68 ? -7.537 0.312 9.998 1.00 93.75 68 ASP A C 1
ATOM 504 O O . ASP A 1 68 ? -7.314 -0.132 11.121 1.00 93.75 68 ASP A O 1
ATOM 508 N N . LEU A 1 69 ? -7.055 -0.276 8.896 1.00 94.94 69 LEU A N 1
ATOM 509 C CA . LEU A 1 69 ? -6.232 -1.490 8.938 1.00 94.94 69 LEU A CA 1
ATOM 510 C C . LEU A 1 69 ? -4.778 -1.194 9.311 1.00 94.94 69 LEU A C 1
ATOM 512 O O . LEU A 1 69 ? -4.138 -0.336 8.702 1.00 94.94 69 LEU A O 1
ATOM 516 N N . ASP A 1 70 ? -4.209 -1.982 10.214 1.00 94.88 70 ASP A N 1
ATOM 517 C CA . ASP A 1 70 ? -2.764 -2.050 10.423 1.00 94.88 70 ASP A CA 1
ATOM 518 C C . ASP A 1 70 ? -2.150 -2.955 9.345 1.00 94.88 70 ASP A C 1
ATOM 520 O O . ASP A 1 70 ? -2.356 -4.172 9.331 1.00 94.88 70 ASP A O 1
ATOM 524 N N . VAL A 1 71 ? -1.421 -2.362 8.399 1.00 94.75 71 VAL A N 1
ATOM 525 C CA . VAL A 1 71 ? -0.911 -3.080 7.222 1.00 94.75 71 VAL A CA 1
ATOM 526 C C . VAL A 1 71 ? 0.585 -3.322 7.363 1.00 94.75 71 VAL A C 1
ATOM 528 O O . VAL A 1 71 ? 1.350 -2.401 7.630 1.00 94.75 71 VAL A O 1
ATOM 531 N N . THR A 1 72 ? 1.027 -4.559 7.158 1.00 94.19 72 THR A N 1
ATOM 532 C CA . THR A 1 72 ? 2.449 -4.906 7.066 1.00 94.19 72 THR A CA 1
ATOM 533 C C . THR A 1 72 ? 2.783 -5.296 5.638 1.00 94.19 72 THR A C 1
ATOM 535 O O . THR A 1 72 ? 2.207 -6.246 5.114 1.00 94.19 72 THR A O 1
ATOM 538 N N . LEU A 1 73 ? 3.715 -4.574 5.020 1.00 94.25 73 LEU A N 1
ATOM 539 C CA . LEU A 1 73 ? 4.224 -4.868 3.682 1.00 94.25 73 LEU A CA 1
ATOM 540 C C . LEU A 1 73 ? 5.591 -5.541 3.809 1.00 94.25 73 LEU A C 1
ATOM 542 O O . LEU A 1 73 ? 6.504 -4.978 4.426 1.00 94.25 73 LEU A O 1
ATOM 546 N N . ILE A 1 74 ? 5.722 -6.741 3.247 1.00 92.00 74 ILE A N 1
ATOM 547 C CA . ILE A 1 74 ? 6.950 -7.536 3.274 1.00 92.00 74 ILE A CA 1
ATOM 548 C C . ILE A 1 74 ? 7.467 -7.681 1.849 1.00 92.00 74 ILE A C 1
ATOM 550 O O . ILE A 1 74 ? 6.791 -8.234 0.984 1.00 92.00 74 ILE A O 1
ATOM 554 N N . GLU A 1 75 ? 8.695 -7.231 1.618 1.00 90.94 75 GLU A N 1
ATOM 555 C CA . GLU A 1 75 ? 9.367 -7.332 0.324 1.00 90.94 75 GLU A CA 1
ATOM 556 C C . GLU A 1 75 ? 10.840 -7.695 0.531 1.00 90.94 75 GLU A C 1
ATOM 558 O O . GLU A 1 75 ? 11.475 -7.220 1.473 1.00 90.94 75 GLU A O 1
ATOM 563 N N . ALA A 1 76 ? 11.375 -8.569 -0.323 1.00 89.50 76 ALA A N 1
ATOM 564 C CA . ALA A 1 76 ? 12.756 -9.037 -0.248 1.00 89.50 76 ALA A CA 1
ATOM 565 C C . ALA A 1 76 ? 13.699 -8.171 -1.097 1.00 89.50 76 ALA A C 1
ATOM 567 O O . ALA A 1 76 ? 14.856 -7.962 -0.719 1.00 89.50 76 ALA A O 1
ATOM 568 N N . ASP A 1 77 ? 13.205 -7.657 -2.227 1.00 89.94 77 ASP A N 1
ATOM 569 C CA . ASP A 1 77 ? 13.965 -6.789 -3.117 1.00 89.94 77 ASP A CA 1
ATOM 570 C C . ASP A 1 77 ? 14.137 -5.381 -2.525 1.00 89.94 77 ASP A C 1
ATOM 572 O O . ASP A 1 77 ? 13.174 -4.710 -2.155 1.00 89.94 77 ASP A O 1
ATOM 576 N N . GLN A 1 78 ? 15.384 -4.909 -2.466 1.00 87.75 78 GLN A N 1
ATOM 577 C CA . GLN A 1 78 ? 15.730 -3.616 -1.867 1.00 87.75 78 GLN A CA 1
ATOM 578 C C . GLN A 1 78 ? 15.141 -2.420 -2.614 1.00 87.75 78 GLN A C 1
ATOM 580 O O . GLN A 1 78 ? 14.702 -1.459 -1.982 1.00 87.75 78 GLN A O 1
ATOM 585 N N . SER A 1 79 ? 15.137 -2.461 -3.948 1.00 88.50 79 SER A N 1
ATOM 586 C CA . SER A 1 79 ? 14.622 -1.361 -4.766 1.00 88.50 79 SER A CA 1
ATOM 587 C C . SER A 1 79 ? 13.113 -1.230 -4.580 1.00 88.50 79 SER A C 1
ATOM 589 O O . SER A 1 79 ? 12.594 -0.132 -4.371 1.00 88.50 79 SER A O 1
ATOM 591 N N . LYS A 1 80 ? 12.411 -2.366 -4.558 1.00 91.00 80 LYS A N 1
ATOM 592 C CA . LYS A 1 80 ? 10.971 -2.414 -4.298 1.00 91.00 80 LYS A CA 1
ATOM 593 C C . LYS A 1 80 ? 10.639 -2.010 -2.862 1.00 91.00 80 LYS A C 1
ATOM 595 O O . LYS A 1 80 ? 9.751 -1.191 -2.657 1.00 91.00 80 LYS A O 1
ATOM 600 N N . ALA A 1 81 ? 11.396 -2.475 -1.868 1.00 91.44 81 ALA A N 1
ATOM 601 C CA . ALA A 1 81 ? 11.225 -2.035 -0.484 1.00 91.44 81 ALA A CA 1
ATOM 602 C C . ALA A 1 81 ? 11.422 -0.512 -0.329 1.00 91.44 81 ALA A C 1
ATOM 604 O O . ALA A 1 81 ? 10.634 0.145 0.356 1.00 91.44 81 ALA A O 1
ATOM 605 N N . ALA A 1 82 ? 12.414 0.076 -1.008 1.00 91.25 82 ALA A N 1
ATOM 606 C CA . ALA A 1 82 ? 12.616 1.526 -1.036 1.00 91.25 82 ALA A CA 1
ATOM 607 C C . ALA A 1 82 ? 11.426 2.264 -1.673 1.00 91.25 82 ALA A C 1
ATOM 609 O O . ALA A 1 82 ? 10.984 3.286 -1.140 1.00 91.25 82 ALA A O 1
ATOM 610 N N . PHE A 1 83 ? 10.854 1.718 -2.751 1.00 93.69 83 PHE A N 1
ATOM 611 C CA . PHE A 1 83 ? 9.610 2.229 -3.324 1.00 93.69 83 PHE A CA 1
ATOM 612 C C . PHE A 1 83 ? 8.461 2.203 -2.303 1.00 93.69 83 PHE A C 1
ATOM 614 O O . PHE A 1 83 ? 7.774 3.208 -2.149 1.00 93.69 83 PHE A O 1
ATOM 621 N N . LEU A 1 84 ? 8.267 1.109 -1.555 1.00 93.81 84 LEU A N 1
ATOM 622 C CA . LEU A 1 84 ? 7.201 1.016 -0.544 1.00 93.81 84 LEU A CA 1
ATOM 623 C C . LEU A 1 84 ? 7.338 2.093 0.539 1.00 93.81 84 LEU A C 1
ATOM 625 O O . LEU A 1 84 ? 6.342 2.686 0.959 1.00 93.81 84 LEU A O 1
ATOM 629 N N . VAL A 1 85 ? 8.570 2.370 0.981 1.00 92.25 85 VAL A N 1
ATOM 630 C CA . VAL A 1 85 ? 8.866 3.461 1.924 1.00 92.25 85 VAL A CA 1
ATOM 631 C C . VAL A 1 85 ? 8.483 4.810 1.321 1.00 92.25 85 VAL A C 1
ATOM 633 O O . VAL A 1 85 ? 7.776 5.585 1.966 1.00 92.25 85 VAL A O 1
ATOM 636 N N . HIS A 1 86 ? 8.911 5.072 0.084 1.00 93.88 86 HIS A N 1
ATOM 637 C CA . HIS A 1 86 ? 8.603 6.309 -0.626 1.00 93.88 86 HIS A CA 1
ATOM 638 C C . HIS A 1 86 ? 7.092 6.500 -0.815 1.00 93.88 86 HIS A C 1
ATOM 640 O O . HIS A 1 86 ? 6.560 7.552 -0.467 1.00 93.88 86 HIS A O 1
ATOM 646 N N . ALA A 1 87 ? 6.387 5.471 -1.289 1.00 95.06 87 ALA A N 1
ATOM 647 C CA . ALA A 1 87 ? 4.954 5.515 -1.544 1.00 95.06 87 ALA A CA 1
ATOM 648 C C . ALA A 1 87 ? 4.147 5.767 -0.265 1.00 95.06 87 ALA A C 1
ATOM 650 O O . ALA A 1 87 ? 3.267 6.626 -0.255 1.00 95.06 87 ALA A O 1
ATOM 651 N N . CYS A 1 88 ? 4.477 5.090 0.841 1.00 9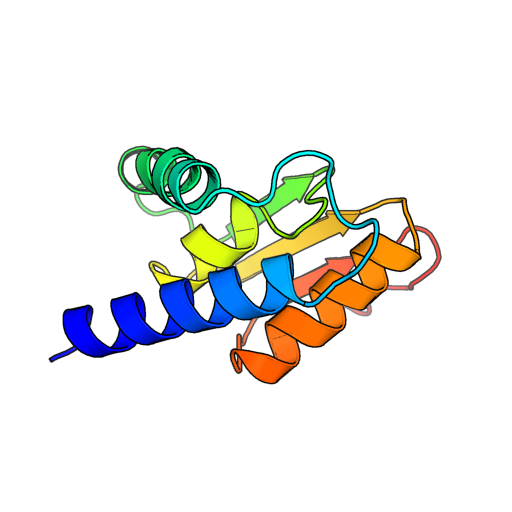4.12 88 CYS A N 1
ATOM 652 C CA . CYS A 1 88 ? 3.805 5.326 2.121 1.00 94.12 88 CYS A CA 1
ATOM 653 C C . CYS A 1 88 ? 4.000 6.764 2.620 1.00 94.12 88 CYS A C 1
ATOM 655 O O . CYS A 1 88 ? 3.058 7.358 3.145 1.00 94.12 88 CYS A O 1
ATOM 657 N N . ALA A 1 89 ? 5.205 7.323 2.457 1.00 92.94 89 ALA A N 1
ATOM 658 C CA . ALA A 1 89 ? 5.504 8.693 2.857 1.00 92.94 89 ALA A CA 1
ATOM 659 C C . ALA A 1 89 ? 4.765 9.721 1.985 1.00 92.94 89 ALA A C 1
ATOM 661 O O . ALA A 1 89 ? 4.125 10.619 2.530 1.00 92.94 89 ALA A O 1
ATOM 662 N N . ALA A 1 90 ? 4.805 9.559 0.658 1.00 94.62 90 ALA A N 1
ATOM 663 C CA . ALA A 1 90 ? 4.134 10.445 -0.295 1.00 94.62 90 ALA A CA 1
ATOM 664 C C . ALA A 1 90 ? 2.612 10.473 -0.074 1.00 94.62 90 ALA A C 1
ATOM 666 O O . ALA A 1 90 ? 2.021 11.536 0.073 1.00 94.62 90 ALA A O 1
ATOM 667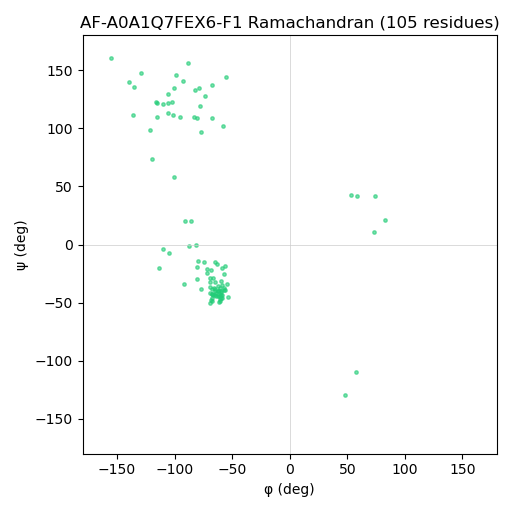 N N . LEU A 1 91 ? 1.996 9.297 0.087 1.00 94.81 91 LEU A N 1
ATOM 668 C CA . LEU A 1 91 ? 0.549 9.143 0.286 1.00 94.81 91 LEU A CA 1
ATOM 669 C C . LEU A 1 91 ? 0.095 9.392 1.738 1.00 94.81 91 LEU A C 1
ATOM 671 O O . LEU A 1 91 ? -1.101 9.286 2.053 1.00 94.81 91 LEU A O 1
ATOM 675 N N . GLN A 1 92 ? 1.046 9.696 2.629 1.00 93.81 92 GLN A N 1
ATOM 676 C CA . GLN A 1 92 ? 0.845 9.938 4.059 1.00 93.81 92 GLN A CA 1
ATOM 677 C C . GLN A 1 92 ? 0.088 8.795 4.757 1.00 93.81 92 GLN A C 1
ATOM 679 O O . GLN A 1 92 ? -0.830 9.025 5.551 1.00 93.81 92 GLN A O 1
ATOM 684 N N . LEU A 1 93 ? 0.443 7.548 4.438 1.00 92.06 93 LEU A N 1
ATOM 685 C CA . LEU A 1 93 ? -0.196 6.366 5.015 1.00 92.06 93 LEU A CA 1
ATOM 686 C C . LEU A 1 93 ? 0.340 6.110 6.423 1.00 92.06 93 LEU A C 1
ATOM 688 O O . LEU A 1 93 ? 1.529 5.873 6.629 1.00 92.06 93 LEU A O 1
ATOM 692 N N . GLN A 1 94 ? -0.564 6.149 7.396 1.00 87.56 94 GLN A N 1
ATOM 693 C CA . GLN A 1 94 ? -0.277 5.843 8.797 1.00 87.56 94 GLN A CA 1
ATOM 694 C C . GLN A 1 94 ? -0.455 4.347 9.060 1.00 87.56 94 GLN A C 1
ATOM 696 O O . GLN A 1 94 ? -1.216 3.698 8.355 1.00 87.56 94 GLN A O 1
ATOM 701 N N . HIS A 1 95 ? 0.190 3.801 10.091 1.00 82.50 95 HIS A N 1
ATOM 702 C CA . HIS A 1 95 ? 0.035 2.393 10.498 1.00 82.50 95 HIS A CA 1
ATOM 703 C C . HIS A 1 95 ? 0.392 1.392 9.385 1.00 82.50 95 HIS A C 1
ATOM 705 O O . HIS A 1 95 ? -0.310 0.406 9.148 1.00 82.50 95 HIS A O 1
ATOM 711 N N . VAL A 1 96 ? 1.483 1.676 8.669 1.00 78.75 96 VAL A N 1
ATOM 712 C CA . VAL A 1 96 ? 2.068 0.738 7.711 1.00 78.75 96 VAL A CA 1
ATOM 713 C C . VAL A 1 96 ? 3.448 0.328 8.204 1.00 78.75 96 VAL A C 1
ATOM 715 O O . VAL A 1 96 ? 4.380 1.139 8.186 1.00 78.75 96 VAL A O 1
ATOM 718 N N . CYS A 1 97 ? 3.578 -0.923 8.640 1.00 76.31 97 CYS A N 1
ATOM 719 C CA . CYS A 1 97 ? 4.863 -1.525 8.962 1.00 76.31 97 CYS A CA 1
ATOM 720 C C . CYS A 1 97 ? 5.512 -2.030 7.668 1.00 76.31 97 CYS A C 1
ATOM 722 O O . CYS A 1 97 ? 4.858 -2.646 6.828 1.00 76.31 97 CYS A O 1
ATOM 724 N N . ARG A 1 98 ? 6.792 -1.722 7.463 1.00 69.69 98 ARG A N 1
ATOM 725 C CA . ARG A 1 98 ? 7.528 -2.065 6.238 1.00 69.69 98 ARG A CA 1
ATOM 726 C C . ARG A 1 98 ? 8.708 -2.921 6.647 1.00 69.69 98 ARG A C 1
ATOM 728 O O . ARG A 1 98 ? 9.709 -2.384 7.119 1.00 69.69 98 ARG A O 1
ATOM 735 N N . CYS A 1 99 ? 8.569 -4.234 6.514 1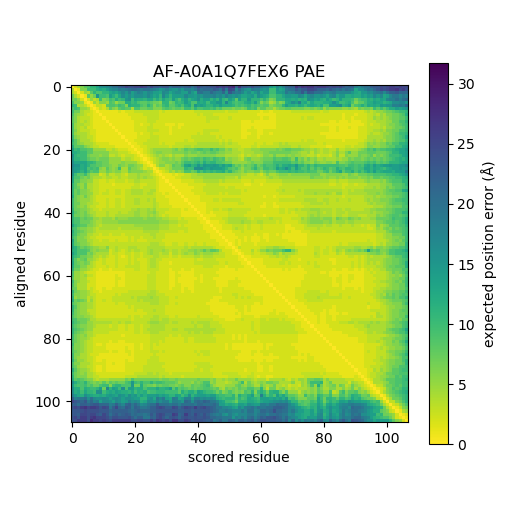.00 64.50 99 CYS A N 1
ATOM 736 C CA . CYS A 1 99 ? 9.615 -5.154 6.927 1.00 64.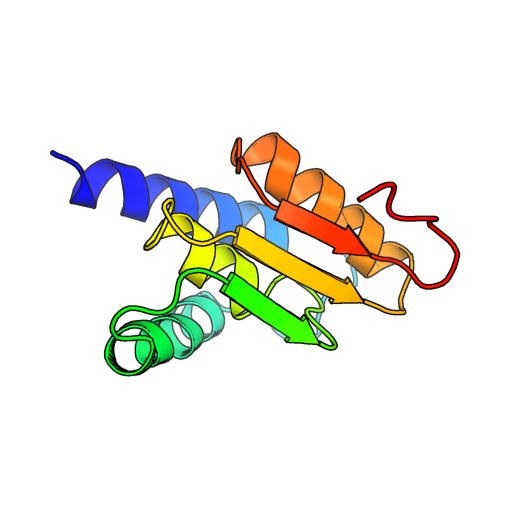50 99 CYS A CA 1
ATOM 737 C C . CYS A 1 99 ? 10.391 -5.631 5.703 1.00 64.50 99 CYS A C 1
ATOM 739 O O . CYS A 1 99 ? 9.888 -6.359 4.851 1.00 64.50 99 CYS A O 1
ATOM 741 N N . TRP A 1 100 ? 11.645 -5.195 5.642 1.00 65.69 100 TRP A N 1
ATOM 742 C CA . TRP A 1 100 ? 12.669 -5.764 4.781 1.00 65.69 100 TRP A CA 1
ATOM 743 C C . TRP A 1 100 ? 13.526 -6.714 5.627 1.00 65.69 100 TRP A C 1
ATOM 745 O O . TRP A 1 100 ? 13.733 -6.450 6.807 1.00 65.69 100 TRP A O 1
ATOM 755 N N . TRP A 1 101 ? 14.022 -7.814 5.054 1.00 55.50 101 TRP A N 1
ATOM 756 C CA . TRP A 1 101 ? 14.652 -8.932 5.785 1.00 55.50 101 TRP A CA 1
ATOM 757 C C . TRP A 1 101 ? 15.844 -8.538 6.688 1.00 55.50 101 TRP A C 1
ATOM 759 O O . TRP A 1 101 ? 16.186 -9.279 7.605 1.00 55.50 101 TRP A O 1
ATOM 769 N N . SER A 1 102 ? 16.460 -7.367 6.478 1.00 57.31 102 SER A N 1
ATOM 770 C CA . SER A 1 102 ? 17.507 -6.812 7.354 1.00 57.31 102 SER A CA 1
ATOM 771 C C . SER A 1 102 ? 17.088 -5.580 8.166 1.00 57.31 102 SER A C 1
ATOM 773 O O . SER A 1 102 ? 17.878 -5.080 8.966 1.00 57.31 102 SER A O 1
ATOM 775 N N . CYS A 1 103 ? 15.872 -5.064 7.981 1.00 51.66 103 CYS A N 1
ATOM 776 C CA . CYS A 1 103 ? 15.309 -4.037 8.846 1.00 51.66 103 CYS A CA 1
ATOM 777 C C . CYS A 1 103 ? 14.710 -4.718 10.075 1.00 51.66 103 CYS A C 1
ATOM 779 O O . CYS A 1 103 ? 13.669 -5.367 9.992 1.00 51.66 103 CYS A O 1
ATOM 781 N N . ALA A 1 104 ? 15.349 -4.535 11.230 1.00 49.06 104 ALA A N 1
ATOM 782 C CA . ALA A 1 104 ? 14.684 -4.751 12.504 1.00 49.06 104 ALA A CA 1
ATOM 783 C C . ALA A 1 104 ? 13.462 -3.822 12.553 1.00 49.06 104 ALA A C 1
ATOM 785 O O . ALA A 1 104 ? 13.616 -2.618 12.735 1.00 49.06 104 ALA A O 1
ATOM 786 N N . CYS A 1 105 ? 12.267 -4.363 12.319 1.00 47.72 105 CYS A N 1
ATOM 787 C CA . CYS A 1 105 ? 11.013 -3.689 12.627 1.00 47.72 105 CYS A CA 1
ATOM 788 C C . CYS A 1 105 ? 10.940 -3.605 14.165 1.00 47.72 105 CYS A C 1
ATOM 790 O O . CYS A 1 105 ? 10.821 -4.656 14.802 1.00 47.72 105 CYS A O 1
ATOM 792 N N . PRO A 1 106 ? 11.086 -2.418 14.790 1.00 41.38 106 PRO A N 1
ATOM 793 C CA . PRO A 1 106 ? 10.810 -2.283 16.207 1.00 41.38 106 PRO A CA 1
ATOM 794 C C . PRO A 1 106 ? 9.288 -2.248 16.312 1.00 41.38 106 PRO A C 1
ATOM 796 O O . PRO A 1 106 ? 8.670 -1.230 16.003 1.00 41.38 106 PRO A O 1
ATOM 799 N N . TRP A 1 107 ? 8.688 -3.400 16.601 1.00 49.56 107 TRP A N 1
ATOM 800 C CA . TRP A 1 107 ? 7.303 -3.435 17.060 1.00 49.56 107 TRP A CA 1
ATOM 801 C C . TRP A 1 107 ? 7.170 -2.566 18.312 1.00 49.56 107 TRP A C 1
ATOM 803 O O . TRP A 1 107 ? 8.080 -2.652 19.172 1.00 49.56 107 TRP A O 1
#

Radius of gyration: 13.03 Å; Cα contacts (8 Å, |Δi|>4): 140; chains: 1; bounding box: 34×24×33 Å

Mean predicted aligned error: 5.43 Å

Nearest PDB structures (foldseek):
  1jsx-assembly1_A  TM=8.828E-01  e=6.858E-06  Escherichia coli
  3g8a-assembly1_A  TM=7.306E-01  e=1.993E-05  Thermus thermophilus HB8
  3g89-assembly2_B  TM=7.118E-01  e=4.849E-05  Thermus thermophilus HB8
  3e05-assembly2_F  TM=7.571E-01  e=7.475E-03  Geobacter metallireducens GS-15
  3e05-assembly2_C  TM=7.532E-01  e=1.615E-02  Geobacter metallireducens GS-15